Protein AF-A0A2E7LSW4-F1 (afdb_monomer_lite)

Foldseek 3Di:
DADPPQKDFPDWDWDADPVRDIDQDTWTWIDGPNDIDIWHAQWEAAPLDTPHHHDTPFPKYKYAAWEDDPPDIDRRHDIDIGGPVRCPDPCCQCFVNVHDDPQKDWPDWDPADQHHYPNDTDHIDTDIHGRDDDPVVVVVCVVPVVNVCVVCVPPPDDDD

Structure (mmCIF, N/CA/C/O backbone):
data_AF-A0A2E7LSW4-F1
#
_entry.id   AF-A0A2E7LSW4-F1
#
loop_
_atom_site.group_PDB
_atom_site.id
_atom_site.type_symbol
_atom_site.label_atom_id
_atom_site.label_alt_id
_atom_site.label_comp_id
_atom_site.label_asym_id
_atom_site.label_entity_id
_atom_site.label_seq_id
_atom_site.pdbx_PDB_ins_code
_atom_site.Cartn_x
_atom_site.Cartn_y
_atom_site.Cartn_z
_atom_site.occupancy
_atom_site.B_iso_or_equiv
_atom_site.auth_seq_id
_atom_site.auth_comp_id
_atom_site.auth_asym_id
_atom_site.auth_atom_id
_atom_site.pdbx_PDB_model_num
ATOM 1 N N . LEU A 1 1 ? -25.879 5.291 10.684 1.00 51.91 1 LEU A N 1
ATOM 2 C CA . LEU A 1 1 ? -25.070 5.552 9.472 1.00 51.91 1 LEU A CA 1
ATOM 3 C C . LEU A 1 1 ? -24.066 6.635 9.818 1.00 51.91 1 LEU A C 1
ATOM 5 O O . LEU A 1 1 ? -24.469 7.640 10.389 1.00 51.91 1 LEU A O 1
ATOM 9 N N . ILE A 1 2 ? -22.780 6.400 9.566 1.00 58.59 2 ILE A N 1
ATOM 10 C CA . ILE A 1 2 ? -21.747 7.416 9.778 1.00 58.59 2 ILE A CA 1
ATOM 11 C C . ILE A 1 2 ? -21.835 8.398 8.605 1.00 58.59 2 ILE A C 1
ATOM 13 O O . ILE A 1 2 ? -21.686 7.989 7.456 1.00 58.59 2 ILE A O 1
ATOM 17 N N . ASN A 1 3 ? -22.121 9.671 8.882 1.00 57.00 3 ASN A N 1
ATOM 18 C CA . ASN A 1 3 ? -22.211 10.693 7.839 1.00 57.00 3 ASN A CA 1
ATOM 19 C C . ASN A 1 3 ? -20.820 10.990 7.264 1.00 57.00 3 ASN A C 1
ATOM 21 O O . ASN A 1 3 ? -19.851 11.168 8.008 1.00 57.00 3 ASN A O 1
ATOM 25 N N . SER A 1 4 ? -20.732 11.075 5.936 1.00 63.09 4 SER A N 1
ATOM 26 C CA . SER A 1 4 ? -19.509 11.455 5.228 1.00 63.09 4 SER A CA 1
ATOM 27 C C . SER A 1 4 ? -18.968 12.789 5.752 1.00 63.09 4 SER A C 1
ATOM 29 O O . SER A 1 4 ? -19.721 13.754 5.856 1.00 63.09 4 SER A O 1
ATOM 31 N N . GLY A 1 5 ? -17.670 12.843 6.059 1.00 66.25 5 GLY A N 1
ATOM 32 C CA . GLY A 1 5 ? -16.976 14.060 6.505 1.00 66.25 5 GLY A CA 1
ATOM 33 C C . GLY A 1 5 ? -16.849 14.236 8.023 1.00 66.25 5 GLY A C 1
ATOM 34 O O . GLY A 1 5 ? -16.003 15.010 8.451 1.00 66.25 5 GLY A O 1
ATOM 35 N N . ASN A 1 6 ? -17.600 13.481 8.834 1.00 75.94 6 ASN A N 1
ATOM 36 C CA . ASN A 1 6 ? -17.575 13.595 10.304 1.00 75.94 6 ASN A CA 1
ATOM 37 C C . ASN A 1 6 ? -16.978 12.365 11.004 1.00 75.94 6 ASN A C 1
ATOM 39 O O . ASN A 1 6 ? -17.155 12.183 12.211 1.00 75.94 6 ASN A O 1
ATOM 43 N N . ALA A 1 7 ? -16.341 11.482 10.240 1.00 79.62 7 ALA A N 1
ATOM 44 C CA . ALA A 1 7 ? -15.762 10.242 10.727 1.00 79.62 7 ALA A CA 1
ATOM 45 C C . ALA A 1 7 ? -14.244 10.355 10.770 1.00 79.62 7 ALA A C 1
ATOM 47 O O . ALA A 1 7 ? -13.633 10.772 9.786 1.00 79.62 7 ALA A O 1
ATOM 48 N N . ILE A 1 8 ? -13.648 9.923 11.875 1.00 85.69 8 ILE A N 1
ATOM 49 C CA . ILE A 1 8 ? -12.204 9.731 11.976 1.00 85.69 8 ILE A CA 1
ATOM 50 C C . ILE A 1 8 ? -11.891 8.245 12.080 1.00 85.69 8 ILE A C 1
ATOM 52 O O . ILE A 1 8 ? -12.656 7.468 12.656 1.00 85.69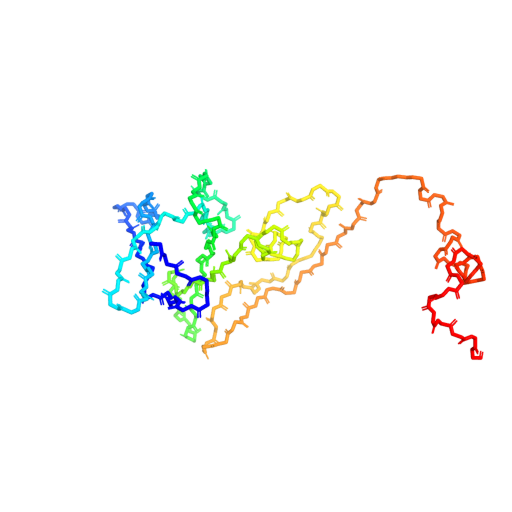 8 ILE A O 1
ATOM 56 N N . ILE A 1 9 ? -10.747 7.859 11.530 1.00 87.31 9 ILE A N 1
ATOM 57 C CA . ILE A 1 9 ? -10.174 6.539 11.768 1.00 87.31 9 ILE A CA 1
ATOM 58 C C . ILE A 1 9 ? -9.523 6.596 13.142 1.00 87.31 9 ILE A C 1
ATOM 60 O O . ILE A 1 9 ? -8.571 7.347 13.339 1.00 87.31 9 ILE A O 1
ATOM 64 N N . ASN A 1 10 ? -10.074 5.846 14.092 1.00 88.06 10 ASN A N 1
ATOM 65 C CA . ASN A 1 10 ? -9.577 5.820 15.462 1.00 88.06 10 ASN A CA 1
ATOM 66 C C . ASN A 1 10 ? -8.424 4.825 15.612 1.00 88.06 10 ASN A C 1
ATOM 68 O O . ASN A 1 10 ? -7.394 5.142 16.194 1.00 88.06 10 ASN A O 1
ATOM 72 N N . GLU A 1 11 ? -8.602 3.617 15.078 1.00 89.25 11 GLU A N 1
ATOM 73 C CA . GLU A 1 11 ? -7.611 2.545 15.159 1.00 89.25 11 GLU A CA 1
ATOM 74 C C . GLU A 1 11 ? -7.750 1.585 13.972 1.00 89.25 11 GLU A C 1
ATOM 76 O O . GLU A 1 11 ? -8.843 1.394 13.426 1.00 89.25 11 GLU A O 1
ATOM 81 N N . ILE A 1 12 ? -6.626 0.979 13.589 1.00 89.12 12 ILE A N 1
ATOM 82 C CA . ILE A 1 12 ? -6.568 -0.186 12.706 1.00 89.12 12 ILE A CA 1
ATOM 83 C C . ILE A 1 12 ? -5.914 -1.303 13.511 1.00 89.12 12 ILE A C 1
ATOM 85 O O . ILE A 1 12 ? -4.789 -1.146 13.985 1.00 89.12 12 ILE A O 1
ATOM 89 N N . THR A 1 13 ? -6.621 -2.414 13.667 1.00 88.50 13 THR A N 1
ATOM 90 C CA . THR A 1 13 ? -6.168 -3.568 14.444 1.00 88.50 13 THR A CA 1
ATOM 91 C C . THR A 1 13 ? -5.789 -4.689 13.491 1.00 88.50 13 THR A C 1
ATOM 93 O O . THR A 1 13 ? -6.541 -4.995 12.565 1.00 88.50 13 THR A O 1
ATOM 96 N N . LEU A 1 14 ? -4.620 -5.291 13.712 1.00 86.69 14 LEU A N 1
ATOM 97 C CA . LEU A 1 14 ? -4.144 -6.459 12.975 1.00 86.69 14 LEU A CA 1
ATOM 98 C C . LEU A 1 14 ? -3.674 -7.510 13.974 1.00 86.69 14 LEU A C 1
ATOM 100 O O . LEU A 1 14 ? -3.052 -7.170 14.982 1.00 86.69 14 LEU A O 1
ATOM 104 N N . THR A 1 15 ? -3.931 -8.772 13.660 1.00 83.00 15 THR A N 1
ATOM 105 C CA . THR A 1 15 ? -3.458 -9.912 14.449 1.00 83.00 15 THR A CA 1
ATOM 106 C C . THR A 1 15 ? -2.271 -10.549 13.744 1.00 83.00 15 THR A C 1
ATOM 108 O O . THR A 1 15 ? -2.273 -10.661 12.520 1.00 83.00 15 THR A O 1
ATOM 111 N N . LEU A 1 16 ? -1.265 -10.977 14.504 1.00 81.44 16 LEU A N 1
ATOM 112 C CA . LEU A 1 16 ? -0.186 -11.820 13.996 1.00 81.44 16 LEU A CA 1
ATOM 113 C C . LEU A 1 16 ? -0.459 -13.266 14.389 1.00 81.44 16 LEU A C 1
ATOM 115 O O . LEU A 1 16 ? -0.838 -13.541 15.525 1.00 81.44 16 LEU A O 1
ATOM 119 N N . LEU A 1 17 ? -0.290 -14.167 13.433 1.00 81.06 17 LEU A N 1
ATOM 120 C CA . LEU A 1 17 ? -0.347 -15.604 13.644 1.00 81.06 17 LEU A CA 1
ATOM 121 C C . LEU A 1 17 ? 0.964 -16.088 14.281 1.00 81.06 17 LEU A C 1
ATOM 123 O O . LEU A 1 17 ? 1.991 -15.412 14.207 1.00 81.06 17 LEU A O 1
ATOM 127 N N . ASP A 1 18 ? 0.951 -17.290 14.859 1.00 80.81 18 ASP A N 1
ATOM 128 C CA . ASP A 1 18 ? 2.111 -17.870 15.558 1.00 80.81 18 ASP A CA 1
ATOM 129 C C . ASP A 1 18 ? 3.353 -18.033 14.661 1.00 80.81 18 ASP A C 1
ATOM 131 O O . ASP A 1 18 ? 4.483 -18.072 15.145 1.00 80.81 18 ASP A O 1
ATOM 135 N N . ASN A 1 19 ? 3.157 -18.106 13.343 1.00 77.94 19 ASN A N 1
ATOM 136 C CA . ASN A 1 19 ? 4.226 -18.175 12.345 1.00 77.94 19 ASN A CA 1
ATOM 137 C C . ASN A 1 19 ? 4.775 -16.793 11.925 1.00 77.94 19 ASN A C 1
ATOM 139 O O . ASN A 1 19 ? 5.659 -16.727 11.074 1.00 77.94 19 ASN A O 1
ATOM 143 N N . GLY A 1 20 ? 4.260 -15.703 12.503 1.00 72.56 20 GLY A N 1
ATOM 144 C CA . GLY A 1 20 ? 4.628 -14.325 12.175 1.00 72.56 20 GLY A CA 1
ATOM 145 C C . GLY A 1 20 ? 3.879 -13.723 10.982 1.00 72.56 20 GLY A C 1
ATOM 146 O O . GLY A 1 20 ? 4.124 -12.562 10.649 1.00 72.56 20 GLY A O 1
ATOM 147 N N . ASP A 1 21 ? 2.965 -14.467 10.352 1.00 78.19 21 ASP A N 1
ATOM 148 C CA . ASP A 1 21 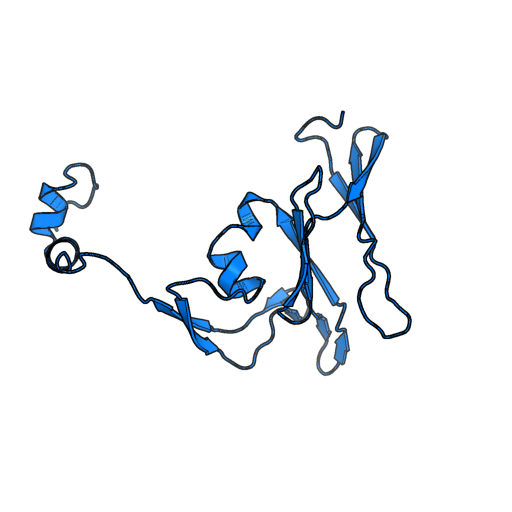? 2.127 -13.944 9.273 1.00 78.19 21 ASP A CA 1
ATOM 149 C C . ASP A 1 21 ? 0.998 -13.064 9.814 1.00 78.19 21 ASP A C 1
ATOM 151 O O . ASP A 1 21 ? 0.569 -13.166 10.963 1.00 78.19 21 ASP A O 1
ATOM 155 N N . ILE A 1 22 ? 0.475 -12.196 8.954 1.00 80.75 22 ILE A N 1
ATOM 156 C CA . ILE A 1 22 ? -0.676 -11.358 9.285 1.00 80.75 22 ILE A CA 1
ATOM 157 C C . ILE A 1 22 ? -1.946 -12.203 9.190 1.00 80.75 22 ILE A C 1
ATOM 159 O O . ILE A 1 22 ? -2.242 -12.796 8.152 1.00 80.75 22 ILE A O 1
ATOM 163 N N . GLY A 1 23 ? -2.698 -12.237 10.285 1.00 77.38 23 GLY A N 1
ATOM 164 C CA . GLY A 1 23 ? -3.976 -12.919 10.385 1.00 77.38 23 GLY A CA 1
ATOM 165 C C . GLY A 1 23 ? -5.065 -12.266 9.524 1.00 77.38 23 GLY A C 1
ATOM 166 O O . GLY A 1 23 ? -4.951 -11.104 9.126 1.00 77.38 23 GLY A O 1
ATOM 167 N N . PRO A 1 24 ? -6.156 -12.996 9.245 1.00 71.00 24 PRO A N 1
ATOM 168 C CA . PRO A 1 24 ? -7.223 -12.526 8.365 1.00 71.00 24 PRO A CA 1
ATOM 169 C C . PRO A 1 24 ? -8.059 -11.392 8.976 1.00 71.00 24 PRO A C 1
ATOM 171 O O . PRO A 1 24 ? -8.726 -10.678 8.237 1.00 71.00 24 PRO A O 1
ATOM 174 N N . ASP A 1 25 ? -8.019 -11.181 10.291 1.00 78.12 25 ASP A N 1
ATOM 175 C CA . ASP A 1 25 ? -8.925 -10.270 11.001 1.00 78.12 25 ASP A CA 1
ATOM 176 C C . ASP A 1 25 ? -8.365 -8.850 11.126 1.00 78.12 25 ASP A C 1
ATOM 178 O O . ASP A 1 25 ? -8.172 -8.322 12.220 1.00 78.12 25 ASP A O 1
ATOM 182 N N . VAL A 1 26 ? -8.090 -8.211 9.988 1.00 86.12 26 VAL A N 1
ATOM 183 C CA . VAL A 1 26 ? -7.727 -6.790 9.979 1.00 86.12 26 VAL A CA 1
ATOM 184 C C . VAL A 1 26 ? -8.978 -5.923 9.983 1.00 86.12 26 VAL A C 1
ATOM 186 O O . VAL A 1 26 ? -9.775 -5.959 9.039 1.00 86.12 26 VAL A O 1
ATOM 189 N N . LYS A 1 27 ? -9.112 -5.115 11.037 1.00 88.88 27 LYS A N 1
ATOM 190 C CA . LYS A 1 27 ? -10.290 -4.291 11.317 1.00 88.88 27 LYS A CA 1
ATOM 191 C C . LYS A 1 27 ? -9.934 -2.813 11.377 1.00 88.88 27 LY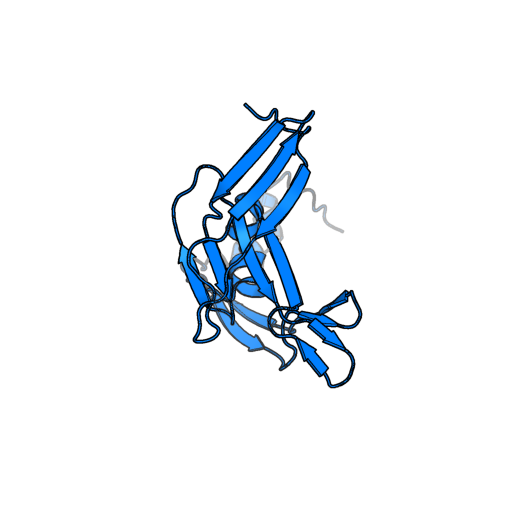S A C 1
ATOM 193 O O . LYS A 1 27 ? -8.903 -2.430 11.924 1.00 88.88 27 LYS A O 1
ATOM 198 N N . MET A 1 28 ? -10.816 -1.976 10.845 1.00 89.81 28 MET A N 1
ATOM 199 C CA . MET A 1 28 ? -10.750 -0.523 10.939 1.00 89.81 28 MET A CA 1
ATOM 200 C C . MET A 1 28 ? -11.913 -0.014 11.784 1.00 89.81 28 MET A C 1
ATOM 202 O O . MET A 1 28 ? -13.078 -0.266 11.484 1.00 89.81 28 MET A O 1
ATOM 206 N N . ASN A 1 29 ? -11.597 0.755 12.817 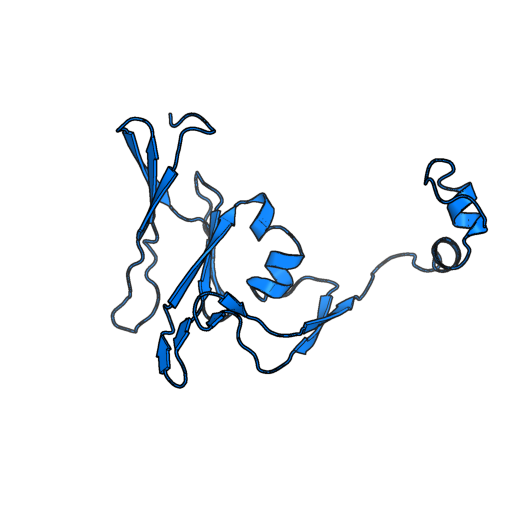1.00 90.38 29 ASN A N 1
ATOM 207 C CA . ASN A 1 29 ? -12.583 1.336 13.713 1.00 90.38 29 ASN A CA 1
ATOM 208 C C . ASN A 1 29 ? -12.777 2.816 13.397 1.00 90.38 29 ASN A C 1
ATOM 210 O O . ASN A 1 29 ? -11.852 3.625 13.523 1.00 90.38 29 ASN A O 1
ATOM 214 N N . LEU A 1 30 ? -14.001 3.169 13.011 1.00 88.75 30 LEU A N 1
ATOM 215 C CA . LEU A 1 30 ? -14.403 4.547 12.758 1.00 88.75 30 LEU A CA 1
ATOM 216 C C . LEU A 1 30 ? -15.145 5.117 13.964 1.00 88.75 30 LEU A C 1
ATOM 218 O O . LEU A 1 30 ? -16.015 4.453 14.534 1.00 88.75 30 LEU A O 1
ATOM 222 N N . LEU A 1 31 ? -14.825 6.364 14.309 1.00 87.62 31 LEU A N 1
ATOM 223 C CA . LEU A 1 31 ? -15.496 7.136 15.351 1.00 87.62 31 LEU A CA 1
ATOM 224 C C . LEU A 1 31 ? -16.173 8.368 14.739 1.00 87.62 31 LEU A C 1
ATOM 226 O O . LEU A 1 31 ? -15.552 9.117 13.984 1.00 87.62 31 LEU A O 1
ATOM 230 N N . SER A 1 32 ? -17.440 8.599 15.081 1.00 86.19 32 SER A N 1
ATOM 231 C CA . SER A 1 32 ? -18.175 9.818 14.726 1.00 86.19 32 SER A CA 1
ATOM 232 C C . SER A 1 32 ? -19.205 10.144 15.804 1.00 86.19 32 SER A C 1
ATOM 234 O O . SER A 1 32 ? -20.081 9.329 16.061 1.00 86.19 32 SER A O 1
ATOM 236 N N . ASN A 1 33 ? -19.117 11.312 16.449 1.00 82.50 33 ASN A N 1
ATOM 237 C CA . ASN A 1 33 ? -20.076 11.765 17.473 1.00 82.50 33 ASN A CA 1
ATOM 238 C C . ASN A 1 33 ? -20.418 10.688 18.531 1.00 82.50 33 ASN A C 1
ATOM 240 O O . ASN A 1 33 ? -21.588 10.405 18.779 1.00 82.50 33 ASN A O 1
ATOM 244 N N . ASN A 1 34 ? -19.395 10.057 19.122 1.00 79.62 34 ASN A N 1
ATOM 245 C CA . ASN A 1 34 ? -19.491 8.931 20.073 1.00 79.62 34 ASN A CA 1
ATOM 246 C C . ASN A 1 34 ? -20.088 7.621 19.521 1.00 79.62 34 ASN A C 1
ATOM 248 O O . ASN A 1 34 ? -20.241 6.657 20.268 1.00 79.62 34 ASN A O 1
ATOM 252 N N . PHE A 1 35 ? -20.375 7.539 18.223 1.00 82.50 35 PHE A N 1
ATOM 253 C CA . PHE A 1 35 ? -20.690 6.286 17.547 1.00 82.50 35 PHE A CA 1
ATOM 254 C C . PHE A 1 35 ? -19.402 5.614 17.064 1.00 82.50 35 PHE A C 1
ATOM 256 O O . PHE A 1 35 ? -18.628 6.219 16.318 1.00 82.50 35 PHE A O 1
ATOM 263 N N . LYS A 1 36 ? -19.192 4.358 17.475 1.00 86.75 36 LYS A N 1
ATOM 264 C CA . LYS A 1 36 ? -18.102 3.493 17.007 1.00 86.75 36 LYS A CA 1
ATOM 265 C C . LYS A 1 36 ? -18.682 2.412 16.099 1.00 86.75 36 LYS A C 1
ATOM 267 O O . LYS A 1 36 ? -19.637 1.739 16.483 1.00 86.75 36 LYS A O 1
ATOM 272 N N . LYS A 1 37 ? -18.101 2.232 14.913 1.00 88.38 37 LYS A N 1
ATOM 273 C CA . LYS A 1 37 ? -18.383 1.077 14.050 1.00 88.38 37 LYS A CA 1
ATOM 274 C C . LYS A 1 37 ? -17.081 0.493 13.525 1.00 88.38 37 LYS A C 1
ATOM 276 O O . LYS A 1 37 ? -16.179 1.229 13.123 1.00 88.38 37 LYS A O 1
ATOM 281 N N . GLU A 1 38 ? -17.027 -0.828 13.541 1.00 89.19 38 GLU A N 1
ATOM 282 C CA . GLU A 1 38 ? -15.927 -1.613 13.006 1.00 89.19 38 GLU A CA 1
ATOM 283 C C . GLU A 1 38 ? -16.225 -2.019 11.561 1.00 89.19 38 GLU A C 1
ATOM 285 O O . GLU A 1 38 ? -17.368 -2.325 11.209 1.00 89.19 38 GLU A O 1
ATOM 290 N N . TYR A 1 39 ? -15.188 -2.003 10.732 1.00 88.75 39 TYR A N 1
ATOM 291 C CA . TYR A 1 39 ? -15.236 -2.362 9.326 1.00 88.75 39 TYR A CA 1
ATOM 292 C C . TYR A 1 39 ? -14.084 -3.294 8.971 1.00 88.75 39 TYR A C 1
ATOM 294 O O . TYR A 1 39 ? -12.962 -3.122 9.446 1.00 88.75 39 TYR A O 1
ATOM 302 N N . ASP A 1 40 ? -14.353 -4.245 8.085 1.00 89.06 40 ASP A N 1
ATOM 303 C CA . ASP A 1 40 ? -13.317 -5.063 7.465 1.00 89.06 40 ASP A CA 1
ATOM 304 C C . ASP A 1 40 ? -12.524 -4.266 6.427 1.00 89.06 40 ASP A C 1
ATOM 306 O O . ASP A 1 40 ? -13.094 -3.520 5.625 1.00 89.06 40 ASP A O 1
ATOM 310 N N . ILE A 1 41 ? -11.202 -4.458 6.421 1.00 89.19 41 ILE A N 1
ATOM 311 C CA . ILE A 1 41 ? -10.332 -3.936 5.364 1.00 89.19 41 ILE A CA 1
ATOM 312 C C . ILE A 1 41 ? -10.340 -4.910 4.186 1.00 89.19 41 ILE A C 1
ATOM 314 O O . ILE A 1 41 ? -10.071 -6.101 4.362 1.00 89.19 41 ILE A O 1
ATOM 318 N N . GLY A 1 42 ? -10.626 -4.380 2.994 1.00 86.12 42 GLY A N 1
ATOM 319 C CA . GLY A 1 42 ? -10.802 -5.163 1.774 1.00 86.12 42 GLY A CA 1
ATOM 320 C C . GLY A 1 42 ? -9.528 -5.868 1.334 1.00 86.12 42 GLY A C 1
ATOM 321 O O . GLY A 1 42 ? -9.541 -7.066 1.058 1.00 86.12 42 GLY A O 1
ATOM 322 N N . CYS A 1 43 ? -8.391 -5.167 1.334 1.00 90.81 43 CYS A N 1
ATOM 323 C CA . CYS A 1 43 ? -7.144 -5.781 0.895 1.00 90.81 43 CYS A CA 1
ATOM 324 C C . CYS A 1 43 ? -5.916 -5.417 1.736 1.00 90.81 43 CYS A C 1
ATOM 326 O O . CYS A 1 43 ? -5.825 -4.347 2.342 1.00 90.81 43 CYS A O 1
ATOM 328 N N . ILE A 1 44 ? -4.962 -6.348 1.801 1.00 92.06 44 ILE A N 1
ATOM 329 C CA . ILE A 1 44 ? -3.742 -6.210 2.604 1.00 92.06 44 ILE A CA 1
ATOM 330 C C . ILE A 1 44 ? -2.540 -6.551 1.735 1.00 92.06 44 ILE A C 1
ATOM 332 O O . ILE A 1 44 ? -2.465 -7.635 1.150 1.00 92.06 44 ILE A O 1
ATOM 336 N N . TYR A 1 45 ? -1.574 -5.640 1.709 1.00 92.25 45 TYR A N 1
ATOM 337 C CA . TYR A 1 45 ? -0.275 -5.833 1.088 1.00 92.25 45 TYR A CA 1
ATOM 338 C C . TYR A 1 45 ? 0.823 -5.919 2.145 1.00 92.25 45 TYR A C 1
ATOM 340 O O . TYR A 1 45 ? 0.973 -5.025 2.981 1.00 92.25 45 TYR A O 1
ATOM 348 N N . TYR A 1 46 ? 1.645 -6.959 2.045 1.00 89.81 46 TYR A N 1
ATOM 349 C CA . TYR A 1 46 ? 2.819 -7.175 2.885 1.00 89.81 46 TYR A CA 1
ATOM 350 C C . TYR A 1 46 ? 3.930 -7.825 2.055 1.00 89.81 46 TYR A C 1
ATOM 352 O O . TYR A 1 46 ? 3.650 -8.671 1.207 1.00 89.81 46 TYR A O 1
ATOM 360 N N . ASN A 1 47 ? 5.182 -7.387 2.230 1.00 84.31 47 ASN A N 1
ATOM 361 C CA . ASN A 1 47 ? 6.337 -7.877 1.460 1.00 84.31 47 ASN A CA 1
ATOM 362 C C . ASN A 1 47 ? 6.103 -7.930 -0.064 1.00 84.31 47 ASN A C 1
ATOM 364 O O . ASN A 1 47 ? 6.440 -8.905 -0.733 1.00 84.31 47 ASN A O 1
ATOM 368 N N . ASN A 1 48 ? 5.502 -6.867 -0.614 1.00 80.94 48 ASN A N 1
ATOM 369 C CA . ASN A 1 48 ? 5.174 -6.730 -2.045 1.00 80.94 48 ASN A CA 1
ATOM 370 C C . ASN A 1 48 ? 4.259 -7.830 -2.604 1.00 80.94 48 ASN A C 1
ATOM 372 O O . ASN A 1 48 ? 4.237 -8.074 -3.806 1.00 80.94 48 ASN A O 1
ATOM 376 N N . LYS A 1 49 ? 3.481 -8.477 -1.737 1.00 86.94 49 LYS A N 1
ATOM 377 C CA . LYS A 1 49 ? 2.439 -9.423 -2.120 1.00 86.94 49 LYS A CA 1
ATOM 378 C C . LYS A 1 49 ? 1.107 -8.958 -1.564 1.00 86.94 49 LYS A C 1
ATOM 380 O O . LYS A 1 49 ? 1.040 -8.452 -0.442 1.00 86.94 49 LYS A O 1
ATOM 385 N N . LYS A 1 50 ? 0.046 -9.151 -2.345 1.00 90.75 50 LYS A N 1
ATOM 386 C CA . LYS A 1 50 ? -1.315 -9.079 -1.822 1.00 90.75 50 LYS A CA 1
ATOM 387 C C . LYS A 1 50 ? -1.578 -10.378 -1.063 1.00 90.75 50 LYS A C 1
ATOM 389 O O . LYS A 1 50 ? -1.554 -11.446 -1.665 1.00 90.75 50 LYS A O 1
ATOM 394 N N . ILE A 1 51 ? -1.769 -10.283 0.248 1.00 88.94 51 ILE A N 1
ATOM 395 C CA . ILE A 1 51 ? -2.019 -11.444 1.118 1.00 88.94 51 ILE A CA 1
ATOM 396 C C . ILE A 1 51 ? -3.509 -11.628 1.428 1.00 88.94 51 ILE A C 1
ATOM 398 O O . ILE A 1 51 ? -3.918 -12.698 1.865 1.00 88.94 51 ILE A O 1
ATOM 402 N N . ARG A 1 52 ? -4.326 -10.598 1.173 1.00 87.75 52 ARG A N 1
ATOM 403 C CA . ARG A 1 52 ? -5.787 -10.635 1.299 1.00 87.75 52 ARG A CA 1
ATOM 404 C C . ARG A 1 52 ? -6.430 -9.746 0.245 1.00 87.75 52 ARG A C 1
ATOM 406 O O . ARG A 1 52 ? -5.937 -8.643 0.013 1.00 87.75 52 ARG A O 1
ATOM 413 N N . ASP A 1 53 ? -7.528 -10.228 -0.328 1.00 90.12 53 ASP A N 1
ATOM 414 C CA . ASP A 1 53 ? -8.409 -9.500 -1.243 1.00 90.12 53 ASP A CA 1
ATOM 415 C C . ASP A 1 53 ? -9.844 -9.988 -1.019 1.00 90.12 53 ASP A C 1
ATOM 417 O O . ASP A 1 53 ? -10.175 -11.118 -1.375 1.00 90.12 53 ASP A O 1
ATOM 421 N N . ILE A 1 54 ? -10.668 -9.190 -0.351 1.00 87.56 54 ILE A N 1
ATOM 422 C CA . ILE A 1 54 ? -12.075 -9.487 -0.101 1.00 87.56 54 ILE A CA 1
ATOM 423 C C . ILE A 1 54 ? -12.925 -8.250 -0.378 1.00 87.56 54 ILE A C 1
ATOM 425 O O . ILE A 1 54 ? -12.510 -7.122 -0.114 1.00 87.56 54 ILE A O 1
ATOM 429 N N . ASP A 1 55 ? -14.141 -8.470 -0.863 1.00 84.88 55 ASP A N 1
ATOM 430 C CA . ASP A 1 55 ? -15.11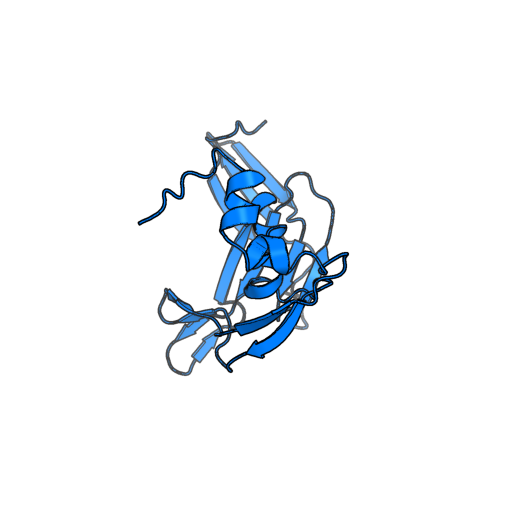5 -7.395 -1.002 1.00 84.88 55 ASP A CA 1
ATOM 431 C C . ASP A 1 55 ? -15.672 -7.019 0.375 1.00 84.88 55 ASP A C 1
ATOM 433 O O . ASP A 1 55 ? -16.154 -7.869 1.130 1.00 84.88 55 ASP A O 1
ATOM 437 N N . THR A 1 56 ? -15.613 -5.733 0.712 1.00 85.94 56 THR A N 1
ATOM 438 C CA . THR A 1 56 ? -16.096 -5.201 1.993 1.00 85.94 56 THR A CA 1
ATOM 439 C C . THR A 1 56 ? -16.960 -3.959 1.785 1.00 85.94 56 THR A C 1
ATOM 441 O O . THR A 1 56 ? -16.973 -3.349 0.717 1.00 85.94 56 THR A O 1
ATOM 444 N N . GLU A 1 57 ? -17.694 -3.555 2.830 1.00 84.25 57 GLU A N 1
ATOM 445 C CA . GLU A 1 57 ? -18.491 -2.314 2.820 1.00 84.25 57 GLU A CA 1
ATOM 446 C C . GLU A 1 57 ? -17.606 -1.074 2.584 1.00 84.25 57 GLU A C 1
ATOM 448 O O . GLU A 1 57 ? -18.024 -0.120 1.927 1.00 84.25 57 GLU A O 1
ATOM 453 N N . LEU A 1 58 ? -16.372 -1.095 3.104 1.00 79.81 58 LEU A N 1
ATOM 454 C CA . LEU A 1 58 ? -15.373 -0.047 2.922 1.00 79.81 58 LEU A CA 1
ATOM 455 C C . LEU A 1 58 ? -14.182 -0.590 2.134 1.00 79.81 58 LEU A C 1
ATOM 457 O O . LEU A 1 58 ? -13.272 -1.190 2.701 1.00 79.81 58 LEU A O 1
ATOM 461 N N . ASP A 1 59 ? -14.185 -0.296 0.836 1.00 87.19 59 ASP A N 1
ATOM 462 C CA . ASP A 1 59 ? -13.174 -0.694 -0.149 1.00 87.19 59 ASP A CA 1
ATOM 463 C C . ASP A 1 59 ? -11.838 0.058 0.043 1.00 87.19 59 ASP A C 1
ATOM 465 O O . ASP A 1 59 ? -11.434 0.940 -0.725 1.00 87.19 59 ASP A O 1
ATOM 469 N N . TYR A 1 60 ? -11.199 -0.229 1.173 1.00 91.44 60 TYR A N 1
ATOM 470 C CA . TYR A 1 60 ? -9.899 0.272 1.581 1.00 91.44 60 TYR A CA 1
ATOM 471 C C . TYR A 1 60 ? -8.880 -0.857 1.558 1.00 91.44 60 TYR A C 1
ATOM 473 O O . TYR A 1 60 ? -9.175 -2.007 1.885 1.00 91.44 60 TYR A O 1
ATOM 481 N N . CYS A 1 61 ? -7.650 -0.479 1.245 1.00 92.75 61 CYS A N 1
ATOM 482 C CA . CYS A 1 61 ? -6.500 -1.355 1.287 1.00 92.75 61 CYS A CA 1
ATOM 483 C C . CYS A 1 61 ? -5.444 -0.796 2.227 1.00 92.75 61 CYS A C 1
ATOM 485 O O . CYS A 1 61 ? -5.296 0.420 2.362 1.00 92.75 61 CYS A O 1
ATOM 487 N N . ILE A 1 62 ? -4.675 -1.682 2.845 1.00 94.00 62 ILE A N 1
ATOM 488 C CA . ILE A 1 62 ? -3.493 -1.297 3.610 1.00 94.00 62 ILE A CA 1
ATOM 489 C C . ILE A 1 62 ? -2.233 -1.890 2.997 1.00 94.00 62 ILE A C 1
ATOM 491 O O . ILE A 1 62 ? -2.220 -3.037 2.555 1.00 94.00 62 ILE A O 1
ATOM 495 N N . LYS A 1 63 ? -1.149 -1.117 3.016 1.00 93.81 63 LYS A N 1
ATOM 496 C CA . LYS A 1 63 ? 0.208 -1.610 2.785 1.00 93.81 63 LYS A CA 1
ATOM 497 C C . LYS A 1 63 ? 0.987 -1.479 4.082 1.00 93.81 63 LYS A C 1
ATOM 499 O O . LYS A 1 63 ? 1.144 -0.376 4.599 1.00 93.81 63 LYS A O 1
ATOM 504 N N . ILE A 1 64 ? 1.472 -2.602 4.589 1.00 93.06 64 ILE A N 1
ATOM 505 C CA . ILE A 1 64 ? 2.351 -2.627 5.755 1.00 93.06 64 ILE A CA 1
ATOM 506 C C . ILE A 1 64 ? 3.782 -2.449 5.261 1.00 93.06 64 ILE A C 1
ATOM 508 O O . ILE A 1 64 ? 4.215 -3.146 4.337 1.00 93.06 64 ILE A O 1
ATOM 512 N N . ILE A 1 65 ? 4.482 -1.484 5.851 1.00 94.38 65 ILE A N 1
ATOM 513 C CA . ILE A 1 65 ? 5.857 -1.136 5.499 1.00 94.38 65 ILE A CA 1
ATOM 514 C C . ILE A 1 65 ? 6.757 -1.128 6.740 1.00 94.38 65 ILE A C 1
ATOM 516 O O . ILE A 1 65 ? 6.288 -0.800 7.837 1.00 94.38 65 ILE A O 1
ATOM 520 N N . PRO A 1 66 ? 8.042 -1.482 6.587 1.00 93.62 66 PRO A N 1
ATOM 521 C CA . PRO A 1 66 ? 8.998 -1.445 7.680 1.00 93.62 66 PRO A CA 1
ATOM 522 C C . PRO A 1 66 ? 9.323 -0.013 8.109 1.00 93.62 66 PRO A C 1
ATOM 524 O O . PRO A 1 66 ? 9.202 0.943 7.335 1.00 93.62 66 PRO A O 1
ATOM 527 N N . THR A 1 67 ? 9.808 0.113 9.341 1.00 94.56 67 THR A N 1
ATOM 528 C CA . THR A 1 67 ? 10.429 1.333 9.858 1.00 94.56 67 THR A CA 1
ATOM 529 C C . THR A 1 67 ? 11.888 1.049 10.197 1.00 94.56 67 THR A C 1
ATOM 531 O O . THR A 1 67 ? 12.212 0.042 10.825 1.00 94.56 67 THR A O 1
ATOM 534 N N . PHE A 1 68 ? 12.769 1.959 9.797 1.00 91.50 68 PHE A N 1
ATOM 535 C CA . PHE A 1 68 ? 14.212 1.881 9.963 1.00 91.50 68 PHE A CA 1
ATOM 536 C C . PHE A 1 68 ? 14.697 2.972 10.922 1.00 91.50 68 PHE A C 1
ATOM 538 O O . PHE A 1 68 ? 14.427 4.163 10.726 1.00 91.50 68 PHE A O 1
ATOM 545 N N . TYR A 1 69 ? 15.464 2.557 11.931 1.00 87.25 69 TYR A N 1
ATOM 546 C CA . TYR A 1 69 ? 16.119 3.428 12.904 1.00 87.25 69 TYR A CA 1
ATOM 547 C C . TYR A 1 69 ? 17.616 3.109 12.945 1.00 87.25 69 TYR A C 1
ATOM 549 O O . TYR A 1 69 ? 18.075 2.216 13.663 1.00 87.25 69 TYR A O 1
ATOM 557 N N . GLY A 1 70 ? 18.399 3.828 12.139 1.00 82.44 70 GLY A N 1
ATOM 558 C CA . GLY A 1 70 ? 19.825 3.547 11.971 1.00 82.44 70 GLY A CA 1
ATOM 559 C C . GLY A 1 70 ? 20.048 2.166 11.350 1.00 82.44 70 GLY A C 1
ATOM 560 O O . GLY A 1 70 ? 19.737 1.965 10.182 1.00 82.44 70 GLY A O 1
ATOM 561 N N . LYS A 1 71 ? 20.596 1.221 12.127 1.00 82.00 71 LYS A N 1
ATOM 562 C CA . LYS A 1 71 ? 20.809 -0.176 11.699 1.00 82.00 71 LYS A CA 1
ATOM 563 C C . LYS A 1 71 ? 19.680 -1.129 12.107 1.00 82.00 71 LYS A C 1
ATOM 565 O O . LYS A 1 71 ? 19.716 -2.289 11.716 1.00 82.00 71 LYS A O 1
ATOM 570 N N . ASN A 1 72 ? 18.720 -0.663 12.905 1.00 85.56 72 ASN A N 1
ATOM 571 C CA . ASN A 1 72 ? 17.614 -1.488 13.372 1.00 85.56 72 ASN A CA 1
ATOM 572 C C . ASN A 1 72 ? 16.438 -1.390 12.399 1.00 85.56 72 ASN A C 1
ATOM 574 O O . ASN A 1 72 ? 16.081 -0.294 11.959 1.00 85.56 72 ASN A O 1
ATOM 578 N N . GLU A 1 73 ? 15.822 -2.532 12.115 1.00 88.38 73 GLU A N 1
ATOM 579 C CA . GLU A 1 73 ? 14.614 -2.648 11.305 1.00 88.38 73 GLU A CA 1
ATOM 580 C C . GLU A 1 73 ? 13.468 -3.185 12.164 1.00 88.38 73 GLU A C 1
ATOM 582 O O . GLU A 1 73 ? 13.627 -4.157 12.902 1.00 88.38 73 GLU A O 1
ATOM 587 N N . GLN A 1 74 ? 12.299 -2.564 12.031 1.00 89.62 74 GLN A N 1
ATOM 588 C CA . GLN A 1 74 ? 11.034 -3.103 12.501 1.00 89.62 74 GLN A CA 1
ATOM 589 C C . GLN A 1 74 ? 10.152 -3.393 11.287 1.00 89.62 74 GLN A C 1
ATOM 591 O O . GLN A 1 74 ? 9.629 -2.471 10.664 1.00 89.62 74 GLN A O 1
ATOM 596 N N . THR A 1 75 ? 9.979 -4.673 10.953 1.00 85.81 75 THR A N 1
ATOM 597 C CA . THR A 1 75 ? 9.287 -5.109 9.726 1.00 85.81 75 THR A CA 1
ATOM 598 C C . THR A 1 75 ? 7.807 -4.703 9.695 1.00 85.81 75 THR A C 1
ATOM 600 O O . THR A 1 75 ? 7.273 -4.349 8.646 1.00 85.81 75 THR A O 1
ATOM 603 N N . LEU A 1 76 ? 7.155 -4.667 10.861 1.00 86.62 76 LEU A N 1
ATOM 604 C CA . LEU A 1 76 ? 5.800 -4.138 11.054 1.00 86.62 76 LEU A CA 1
ATOM 605 C C . LEU A 1 76 ? 5.878 -2.716 11.615 1.00 86.62 76 LEU A C 1
ATOM 607 O O . LEU A 1 76 ? 5.539 -2.462 12.771 1.00 86.62 76 LEU A O 1
ATOM 611 N N . GLY A 1 77 ? 6.437 -1.814 10.815 1.00 85.31 77 GLY A N 1
ATOM 612 C CA . GLY A 1 77 ? 6.782 -0.467 11.254 1.00 85.31 77 GLY A CA 1
ATOM 613 C C . GLY A 1 77 ? 5.647 0.543 11.118 1.00 85.31 77 GLY A C 1
ATOM 614 O O . GLY A 1 77 ? 5.478 1.402 11.981 1.00 85.31 77 GLY A O 1
ATOM 615 N N . GLY A 1 78 ? 4.854 0.445 10.050 1.00 89.62 78 GLY A N 1
ATOM 616 C CA . GLY A 1 78 ? 3.732 1.344 9.823 1.00 89.62 78 GLY A CA 1
ATOM 617 C C . GLY A 1 78 ? 2.807 0.909 8.693 1.00 89.62 78 GLY A C 1
ATOM 618 O O . GLY A 1 78 ? 3.037 -0.086 8.005 1.00 89.62 78 GLY A O 1
ATOM 619 N N . ILE A 1 79 ? 1.728 1.675 8.526 1.00 91.94 79 ILE A N 1
ATOM 620 C CA . ILE A 1 79 ? 0.629 1.363 7.613 1.00 91.94 79 ILE A CA 1
ATOM 621 C C . ILE A 1 79 ? 0.414 2.539 6.666 1.00 91.94 79 ILE A C 1
ATOM 623 O O . ILE A 1 79 ? 0.187 3.667 7.102 1.00 91.94 79 ILE A O 1
ATOM 627 N N . LEU A 1 80 ? 0.427 2.261 5.365 1.00 94.06 80 LEU A N 1
ATOM 628 C CA . LEU A 1 80 ? -0.121 3.155 4.354 1.00 94.06 80 LEU A CA 1
ATOM 629 C C . LEU A 1 80 ? -1.563 2.737 4.084 1.00 94.06 80 LEU A C 1
ATOM 631 O O . LEU A 1 80 ? -1.812 1.671 3.519 1.00 94.06 80 LEU A O 1
ATOM 635 N N . LEU A 1 81 ? -2.508 3.577 4.493 1.00 93.31 81 LEU A N 1
ATOM 636 C CA . LEU A 1 81 ? -3.923 3.369 4.220 1.00 93.31 81 LEU A CA 1
ATOM 637 C C . LEU A 1 81 ? -4.297 3.976 2.867 1.00 93.31 81 LEU A C 1
ATOM 639 O O . LEU A 1 81 ? -4.028 5.145 2.595 1.00 93.31 81 LEU A O 1
ATOM 643 N N . GLN A 1 82 ? -4.962 3.185 2.035 1.00 94.44 82 GLN A N 1
ATOM 644 C CA . GLN A 1 82 ? -5.333 3.545 0.677 1.00 94.44 82 GLN A CA 1
ATOM 645 C C . GLN A 1 82 ? -6.848 3.420 0.522 1.00 94.44 82 GLN A C 1
ATOM 647 O O . GLN A 1 82 ? -7.416 2.340 0.671 1.00 94.44 82 GLN A O 1
ATOM 652 N N . SER A 1 83 ? -7.517 4.524 0.192 1.00 91.81 83 SER A N 1
ATOM 653 C CA . SER A 1 83 ? -8.920 4.471 -0.231 1.00 91.81 83 SER A CA 1
ATOM 654 C C . SER A 1 83 ? -9.046 3.811 -1.605 1.00 91.81 83 SER A C 1
ATOM 656 O O . SER A 1 83 ? -8.054 3.709 -2.333 1.00 91.81 83 SER A O 1
ATOM 658 N N . LYS A 1 84 ? -10.273 3.451 -2.003 1.00 91.06 84 LYS A N 1
ATOM 659 C CA . LYS A 1 84 ? -10.592 2.953 -3.351 1.00 91.06 84 LYS A CA 1
ATOM 660 C C . LYS A 1 84 ? -9.883 3.714 -4.468 1.00 91.06 84 LYS A C 1
ATOM 662 O O . LYS A 1 84 ? -9.174 3.129 -5.272 1.00 91.06 84 LYS A O 1
ATOM 667 N N . LYS A 1 85 ? -10.001 5.045 -4.466 1.00 91.31 85 LYS A N 1
ATOM 668 C CA . LYS A 1 85 ? -9.409 5.906 -5.503 1.00 91.31 85 LYS A CA 1
ATOM 669 C C . LYS A 1 85 ? -7.880 5.838 -5.547 1.00 91.31 85 LYS A C 1
ATOM 671 O O . LYS A 1 85 ? -7.301 6.029 -6.611 1.00 91.31 85 LYS A O 1
ATOM 676 N N . VAL A 1 86 ? -7.236 5.617 -4.400 1.00 93.94 86 VAL A N 1
ATOM 677 C CA . VAL A 1 86 ? -5.775 5.550 -4.303 1.00 93.94 86 VAL A CA 1
ATOM 678 C C . VAL A 1 86 ? -5.285 4.179 -4.745 1.00 93.94 86 VAL A C 1
ATOM 680 O O . VAL A 1 86 ? -4.443 4.113 -5.637 1.00 93.94 86 VAL A O 1
ATOM 683 N N . HIS A 1 87 ? -5.823 3.094 -4.179 1.00 93.94 87 HIS A N 1
ATOM 684 C CA . HIS A 1 87 ? -5.276 1.757 -4.423 1.00 93.94 87 HIS A CA 1
ATOM 685 C C . HIS A 1 87 ? -5.517 1.267 -5.856 1.00 93.94 87 HIS A C 1
ATOM 687 O O . HIS A 1 87 ? -4.714 0.496 -6.370 1.00 93.94 87 HIS A O 1
ATOM 693 N N . THR A 1 88 ? -6.571 1.737 -6.536 1.00 92.81 88 THR A N 1
ATOM 694 C CA . THR A 1 88 ? -6.794 1.433 -7.960 1.00 92.81 88 THR A CA 1
ATOM 695 C C . THR A 1 88 ? -5.919 2.272 -8.894 1.00 92.81 88 THR A C 1
ATOM 697 O O . THR A 1 88 ? -5.838 1.984 -10.089 1.00 92.81 88 THR A O 1
ATOM 700 N N . GLY A 1 89 ? -5.286 3.332 -8.383 1.00 95.69 89 GLY A N 1
ATOM 701 C CA . GLY A 1 89 ? -4.440 4.229 -9.160 1.00 95.69 89 GLY A CA 1
ATOM 702 C C . GLY A 1 89 ? -3.139 3.556 -9.592 1.00 95.69 89 GLY A C 1
ATOM 703 O O . GLY A 1 89 ? -2.512 2.835 -8.818 1.00 95.69 89 GLY A O 1
ATOM 704 N N . LEU A 1 90 ? -2.698 3.836 -10.820 1.00 94.12 90 LEU A N 1
ATOM 705 C CA . LEU A 1 90 ? -1.524 3.196 -11.420 1.00 94.12 90 LEU A CA 1
ATOM 706 C C . LEU A 1 90 ? -0.257 3.348 -10.562 1.00 94.12 90 LEU A C 1
ATOM 708 O O . LEU A 1 90 ? 0.470 2.376 -10.371 1.00 94.12 90 LEU A O 1
ATOM 712 N N . PHE A 1 91 ? -0.036 4.536 -9.988 1.00 94.81 91 PHE A N 1
ATOM 713 C CA . PHE A 1 91 ? 1.075 4.778 -9.065 1.00 94.81 91 PHE A CA 1
ATOM 714 C C . PHE A 1 91 ? 1.022 3.849 -7.848 1.00 94.81 91 PHE A C 1
ATOM 716 O O . PHE A 1 91 ? 2.017 3.213 -7.521 1.00 94.81 91 PHE A O 1
ATOM 723 N N . SER A 1 92 ? -0.135 3.721 -7.193 1.00 95.56 92 SER A N 1
ATOM 724 C CA . SER A 1 92 ? -0.258 2.851 -6.021 1.00 95.56 92 SER A CA 1
ATOM 725 C C . SER A 1 92 ? -0.029 1.393 -6.392 1.00 95.56 92 SER A C 1
ATOM 727 O O . SER A 1 92 ? 0.735 0.707 -5.720 1.00 95.56 92 SER A O 1
ATOM 729 N N . ARG A 1 93 ? -0.642 0.937 -7.486 1.00 94.88 93 ARG A N 1
ATOM 730 C CA . ARG A 1 93 ? -0.525 -0.443 -7.964 1.00 94.88 93 ARG A CA 1
ATOM 731 C C . ARG A 1 93 ? 0.927 -0.806 -8.266 1.00 94.88 93 ARG A C 1
ATOM 733 O O . ARG A 1 93 ? 1.446 -1.760 -7.697 1.00 94.88 93 ARG A O 1
ATOM 740 N N . LEU A 1 94 ? 1.607 -0.006 -9.086 1.00 94.56 94 LEU A N 1
ATOM 741 C CA . LEU A 1 94 ? 2.989 -0.265 -9.491 1.00 94.56 94 LEU A CA 1
ATOM 742 C C . LEU A 1 94 ? 4.002 0.023 -8.376 1.00 94.56 94 LEU A C 1
ATOM 744 O O . LEU A 1 94 ? 4.788 -0.852 -8.019 1.00 94.56 94 LEU A O 1
ATOM 748 N N . TYR A 1 95 ? 4.003 1.246 -7.837 1.00 95.38 95 TYR A N 1
ATOM 749 C CA . TYR A 1 95 ? 5.056 1.741 -6.945 1.00 95.38 95 TYR A CA 1
ATOM 750 C C . TYR A 1 95 ? 4.849 1.292 -5.494 1.00 95.38 95 TYR A C 1
ATOM 752 O O . TYR A 1 95 ? 5.774 0.790 -4.861 1.00 95.38 95 TYR A O 1
ATOM 760 N N . ILE A 1 96 ? 3.642 1.463 -4.943 1.00 95.38 96 ILE A N 1
ATOM 761 C CA . ILE A 1 96 ? 3.390 1.196 -3.514 1.00 95.38 96 ILE A CA 1
ATOM 762 C C . ILE A 1 96 ? 3.161 -0.300 -3.263 1.00 95.38 96 ILE A C 1
ATOM 764 O O . ILE A 1 96 ? 3.709 -0.897 -2.328 1.00 95.38 96 ILE A O 1
ATOM 768 N N . ASN A 1 97 ? 2.334 -0.921 -4.098 1.00 94.62 97 ASN A N 1
ATOM 769 C CA . ASN A 1 97 ? 1.841 -2.277 -3.889 1.00 94.62 97 ASN A CA 1
ATOM 770 C C . ASN A 1 97 ? 2.730 -3.322 -4.572 1.00 94.62 97 ASN A C 1
ATOM 772 O O . ASN A 1 97 ? 2.817 -4.444 -4.069 1.00 94.62 97 ASN A O 1
ATOM 776 N N . GLY A 1 98 ? 3.463 -2.934 -5.622 1.00 92.81 98 GLY A N 1
ATOM 777 C CA . GLY A 1 98 ? 4.348 -3.826 -6.372 1.00 92.81 98 GLY A CA 1
ATOM 778 C C . GLY A 1 98 ? 3.589 -4.796 -7.278 1.00 92.81 98 GLY A C 1
ATOM 779 O O . GLY A 1 98 ? 4.077 -5.891 -7.546 1.00 92.81 98 GLY A O 1
ATOM 780 N N . GLU A 1 99 ? 2.385 -4.425 -7.711 1.00 93.00 99 GLU A N 1
ATOM 781 C CA . GLU A 1 99 ? 1.558 -5.228 -8.605 1.00 93.00 99 GLU A CA 1
ATOM 782 C C . GLU A 1 99 ? 2.174 -5.316 -10.005 1.00 93.00 99 GLU A C 1
ATOM 784 O O . GLU A 1 99 ? 2.746 -4.355 -10.524 1.00 93.00 99 GLU A O 1
ATOM 789 N N . SER A 1 100 ? 1.981 -6.465 -10.652 1.00 91.56 100 SER A N 1
ATOM 790 C CA . SER A 1 100 ? 2.192 -6.585 -12.092 1.00 91.56 100 SER A CA 1
ATOM 791 C C . SER A 1 100 ? 0.968 -6.026 -12.814 1.00 91.56 100 SER A C 1
ATOM 793 O O . SER A 1 100 ? -0.156 -6.487 -12.605 1.00 91.56 100 SER A O 1
ATOM 795 N N . VAL A 1 101 ? 1.182 -5.009 -13.646 1.00 92.31 101 VAL A N 1
ATOM 796 C CA . VAL A 1 101 ? 0.137 -4.388 -14.464 1.00 92.31 101 VAL A CA 1
ATOM 797 C C . VAL A 1 101 ? 0.486 -4.626 -15.925 1.00 92.31 101 VAL A C 1
ATOM 799 O O . VAL A 1 101 ? 1.616 -4.382 -16.341 1.00 92.31 101 VAL A O 1
ATOM 802 N N . ASN A 1 102 ? -0.480 -5.109 -16.706 1.00 90.69 102 ASN A N 1
ATOM 803 C CA . ASN A 1 102 ? -0.268 -5.362 -18.127 1.00 90.69 102 ASN A CA 1
ATOM 804 C C . ASN A 1 102 ? 0.192 -4.081 -18.851 1.00 90.69 102 ASN A C 1
ATOM 806 O O . ASN A 1 102 ? -0.330 -3.000 -18.579 1.00 90.69 102 ASN A O 1
ATOM 810 N N . GLY A 1 103 ? 1.171 -4.212 -19.747 1.00 89.75 103 GLY A N 1
ATOM 811 C CA . GLY A 1 103 ? 1.812 -3.087 -20.433 1.00 89.75 103 GLY A CA 1
ATOM 812 C C . GLY A 1 103 ? 2.900 -2.372 -19.625 1.00 89.75 103 GLY A C 1
ATOM 813 O O . GLY A 1 103 ? 3.521 -1.462 -20.156 1.00 89.75 103 GLY A O 1
ATOM 814 N N . PHE A 1 104 ? 3.178 -2.772 -18.380 1.00 93.25 104 PHE A N 1
ATOM 815 C CA . PHE A 1 104 ? 4.246 -2.187 -17.566 1.00 93.25 104 PHE A CA 1
ATOM 816 C C . PHE A 1 104 ? 5.246 -3.253 -17.132 1.00 93.25 104 PHE A C 1
ATOM 818 O O . PHE A 1 104 ? 4.912 -4.192 -16.409 1.00 93.25 104 PHE A O 1
ATOM 825 N N . GLU A 1 105 ? 6.503 -3.067 -17.516 1.00 94.44 105 GLU A N 1
ATOM 826 C CA . GLU A 1 105 ? 7.612 -3.919 -17.106 1.00 94.44 105 GLU A CA 1
ATOM 827 C C . GLU A 1 105 ? 8.581 -3.110 -16.248 1.00 94.44 105 GLU A C 1
ATOM 829 O O . GLU A 1 105 ? 9.099 -2.081 -16.673 1.00 94.44 105 GLU A O 1
ATOM 834 N N . LYS A 1 106 ? 8.841 -3.559 -15.018 1.00 94.06 106 LYS A N 1
ATOM 835 C CA . LYS A 1 106 ? 9.828 -2.909 -14.152 1.00 94.06 106 LYS A CA 1
ATOM 836 C C . LYS A 1 106 ? 11.235 -3.245 -14.652 1.00 94.06 106 LYS A C 1
ATOM 838 O O . LYS A 1 106 ? 11.700 -4.360 -14.444 1.00 94.06 106 LYS A O 1
ATOM 843 N N . VAL A 1 107 ? 11.907 -2.275 -15.268 1.00 96.12 107 VAL A N 1
ATOM 844 C CA . VAL A 1 107 ? 13.246 -2.448 -15.865 1.00 96.12 107 VAL A CA 1
ATOM 845 C C . VAL A 1 107 ? 14.379 -2.014 -14.941 1.00 96.12 107 VAL A C 1
ATOM 847 O O . VAL A 1 107 ? 15.523 -2.415 -15.131 1.00 96.12 107 VAL A O 1
ATOM 850 N N . TYR A 1 108 ? 14.072 -1.214 -13.920 1.00 96.00 108 TYR A N 1
ATOM 851 C CA . TYR A 1 108 ? 15.041 -0.806 -12.910 1.00 96.00 108 TYR A CA 1
ATOM 852 C C . TYR A 1 108 ? 14.365 -0.588 -11.560 1.00 96.00 108 TYR A C 1
ATOM 854 O O . TYR A 1 108 ? 13.253 -0.070 -11.495 1.00 96.00 108 TYR A O 1
ATOM 862 N N . SER A 1 109 ? 15.064 -0.952 -10.490 1.00 95.88 109 SER A N 1
ATOM 863 C CA . SER A 1 109 ? 14.751 -0.598 -9.108 1.00 95.88 109 SER A CA 1
ATOM 864 C C . SER A 1 109 ? 16.061 -0.553 -8.341 1.00 95.88 109 SER A C 1
ATOM 866 O O . SER A 1 109 ? 16.852 -1.493 -8.445 1.00 95.88 109 SER A O 1
ATOM 868 N N . ASP A 1 110 ? 16.281 0.495 -7.556 1.00 95.31 110 ASP A N 1
ATOM 869 C CA . ASP A 1 110 ? 17.366 0.478 -6.579 1.00 95.31 110 ASP A CA 1
ATOM 870 C C . ASP A 1 110 ? 17.038 -0.453 -5.388 1.00 95.31 110 ASP A C 1
ATOM 872 O O . ASP A 1 110 ? 15.965 -1.066 -5.319 1.00 95.31 110 ASP A O 1
ATOM 876 N N . SER A 1 111 ? 17.997 -0.601 -4.468 1.00 91.62 111 SER A N 1
ATOM 877 C CA . SER A 1 111 ? 17.886 -1.468 -3.289 1.00 91.62 111 SER A CA 1
ATOM 878 C C . SER A 1 111 ? 17.159 -0.827 -2.101 1.00 91.62 111 SER A C 1
ATOM 880 O O . SER A 1 111 ? 17.093 -1.440 -1.037 1.00 91.62 111 SER A O 1
ATOM 882 N N . THR A 1 112 ? 16.666 0.405 -2.230 1.00 91.25 112 THR A N 1
ATOM 883 C CA . THR A 1 112 ? 16.003 1.131 -1.145 1.00 91.25 112 THR A CA 1
ATOM 884 C C . THR A 1 112 ? 14.596 0.571 -0.952 1.00 91.25 112 THR A C 1
ATOM 886 O O . THR A 1 112 ? 13.765 0.660 -1.854 1.00 91.25 112 THR A O 1
ATOM 889 N N . PRO A 1 113 ? 14.262 -0.001 0.212 1.00 90.19 113 PRO A N 1
ATOM 890 C CA . PRO A 1 113 ? 12.909 -0.479 0.456 1.00 90.19 113 PRO A CA 1
ATOM 891 C C . PRO A 1 113 ? 11.939 0.693 0.642 1.00 90.19 113 PRO A C 1
ATOM 893 O O . PRO A 1 113 ? 12.301 1.745 1.172 1.00 90.19 113 PRO A O 1
ATOM 896 N N . LEU A 1 114 ? 10.675 0.489 0.262 1.00 94.19 114 LEU A N 1
ATOM 897 C CA . LEU A 1 114 ? 9.596 1.379 0.684 1.00 94.19 114 LEU A CA 1
ATOM 898 C C . LEU A 1 114 ? 9.388 1.215 2.194 1.00 94.19 114 LEU A C 1
ATOM 900 O O . LEU A 1 114 ? 9.038 0.128 2.648 1.00 94.19 114 LEU A O 1
ATOM 904 N N . GLY A 1 115 ? 9.585 2.281 2.961 1.00 94.75 115 GLY A N 1
ATOM 905 C CA . GLY A 1 115 ? 9.509 2.238 4.418 1.00 94.75 115 GLY A CA 1
ATOM 906 C C . GLY A 1 115 ? 9.572 3.614 5.060 1.00 94.75 115 GLY A C 1
ATOM 907 O O . GLY A 1 115 ? 9.710 4.635 4.385 1.00 94.75 115 GLY A O 1
ATOM 908 N N . PHE A 1 116 ? 9.481 3.647 6.384 1.00 94.62 116 PHE A N 1
ATOM 909 C CA . PHE A 1 116 ? 9.752 4.853 7.154 1.00 94.62 116 PHE A CA 1
ATOM 910 C C . PHE A 1 116 ? 11.220 4.883 7.570 1.00 94.62 116 PHE A C 1
ATOM 912 O O . PHE A 1 116 ? 11.692 3.976 8.242 1.00 94.62 116 PHE A O 1
ATOM 919 N N . TYR A 1 117 ? 11.940 5.944 7.235 1.00 92.81 117 TYR A N 1
ATOM 920 C CA . TYR A 1 117 ? 13.286 6.203 7.732 1.00 92.81 117 TYR A CA 1
ATOM 921 C C . TYR A 1 117 ? 13.268 7.496 8.545 1.00 92.81 117 TYR A C 1
ATOM 923 O O . TYR A 1 117 ? 12.998 8.571 8.004 1.00 92.81 117 TYR A O 1
ATOM 931 N N . ASN A 1 118 ? 13.506 7.398 9.857 1.00 86.81 118 ASN A N 1
ATOM 932 C CA . ASN A 1 118 ? 13.454 8.535 10.790 1.00 86.81 118 ASN A CA 1
ATOM 933 C C . ASN A 1 118 ? 12.179 9.398 10.638 1.00 86.81 118 ASN A C 1
ATOM 935 O O . ASN A 1 118 ? 12.240 10.626 10.569 1.00 86.81 118 ASN A O 1
ATOM 939 N N . GLY A 1 119 ? 11.017 8.743 10.537 1.00 85.25 119 GLY A N 1
ATOM 940 C CA . GLY A 1 119 ? 9.710 9.402 10.422 1.00 85.25 119 GLY A CA 1
ATOM 941 C C . GLY A 1 119 ? 9.366 9.946 9.031 1.00 85.25 119 GLY A C 1
ATOM 942 O O . GLY A 1 119 ? 8.313 10.556 8.866 1.00 85.25 119 GLY A O 1
ATOM 943 N N . ARG A 1 120 ? 10.213 9.729 8.018 1.00 90.62 120 ARG A N 1
ATOM 944 C CA . ARG A 1 120 ? 9.934 10.098 6.622 1.00 90.62 120 ARG A CA 1
ATOM 945 C C . ARG A 1 120 ? 9.695 8.858 5.782 1.00 90.62 120 ARG A C 1
ATOM 947 O O . ARG A 1 120 ? 10.387 7.864 5.961 1.00 90.62 120 ARG A O 1
ATOM 954 N N . ILE A 1 121 ? 8.757 8.931 4.845 1.00 93.12 121 ILE A N 1
ATOM 955 C CA . ILE A 1 121 ? 8.583 7.868 3.853 1.00 93.12 121 ILE A CA 1
ATOM 956 C C . ILE A 1 121 ? 9.754 7.945 2.872 1.00 93.12 121 ILE A C 1
ATOM 958 O O . ILE A 1 121 ? 10.013 8.996 2.286 1.00 93.12 121 ILE A O 1
ATOM 962 N N . VAL A 1 122 ? 10.448 6.827 2.709 1.00 93.88 122 VAL A N 1
ATOM 963 C CA . VAL A 1 122 ? 11.481 6.602 1.697 1.00 93.88 122 VAL A CA 1
ATOM 964 C C . VAL A 1 122 ? 11.066 5.417 0.839 1.00 93.88 122 VAL A C 1
ATOM 966 O O . VAL A 1 122 ? 10.304 4.566 1.292 1.00 93.88 122 VAL A O 1
ATOM 969 N N . GLY A 1 123 ? 11.537 5.357 -0.400 1.00 94.06 123 GLY A N 1
ATOM 970 C CA . GLY A 1 123 ? 11.264 4.235 -1.288 1.00 94.06 123 GLY A CA 1
ATOM 971 C C . GLY A 1 123 ? 12.212 4.207 -2.480 1.00 94.06 123 GLY A C 1
ATOM 972 O O . GLY A 1 123 ? 13.009 5.135 -2.636 1.00 94.06 123 GLY A O 1
ATOM 973 N N . PRO A 1 124 ? 12.136 3.144 -3.291 1.00 95.06 124 PRO A N 1
ATOM 974 C CA . PRO A 1 124 ? 13.080 2.915 -4.370 1.00 95.06 124 PRO A CA 1
ATOM 975 C C . PRO A 1 124 ? 12.863 3.863 -5.540 1.00 95.06 124 PRO A C 1
ATOM 977 O O . PRO A 1 124 ? 11.736 4.052 -6.007 1.00 95.06 124 PRO A O 1
ATOM 980 N N . VAL A 1 125 ? 13.955 4.345 -6.129 1.00 95.94 125 VAL A N 1
ATOM 981 C CA . VAL A 1 125 ? 13.912 4.844 -7.501 1.00 95.94 125 VAL A CA 1
ATOM 982 C C . VAL A 1 125 ? 13.628 3.661 -8.414 1.00 95.94 125 VAL A C 1
ATOM 984 O O . VAL A 1 125 ? 14.383 2.690 -8.460 1.00 95.94 125 VAL A O 1
ATOM 987 N N . THR A 1 126 ? 12.517 3.746 -9.138 1.00 95.06 126 THR A N 1
ATOM 988 C CA . THR A 1 126 ? 12.024 2.659 -9.982 1.00 95.06 126 THR A CA 1
ATOM 989 C C . THR A 1 126 ? 11.696 3.194 -11.370 1.00 95.06 126 THR A C 1
ATOM 991 O O . THR A 1 126 ? 11.095 4.261 -11.498 1.00 95.06 126 THR A O 1
ATOM 994 N N . ILE A 1 127 ? 12.095 2.457 -12.408 1.00 95.12 127 ILE A N 1
ATOM 995 C CA . ILE A 1 127 ? 11.797 2.780 -13.807 1.00 95.12 127 ILE A CA 1
ATOM 996 C C . ILE A 1 127 ? 11.007 1.623 -14.403 1.00 95.12 127 ILE A C 1
ATOM 998 O O . ILE A 1 127 ? 11.384 0.453 -14.270 1.00 95.12 127 ILE A O 1
ATOM 1002 N N . TRP A 1 128 ? 9.926 1.971 -15.091 1.00 94.88 128 TRP A N 1
ATOM 1003 C CA . TRP A 1 128 ? 9.110 1.035 -15.845 1.00 94.88 128 TRP A CA 1
ATOM 1004 C C . TRP A 1 128 ? 9.239 1.318 -17.336 1.00 94.88 128 TRP A C 1
ATOM 1006 O O . TRP A 1 128 ? 9.136 2.466 -17.763 1.00 94.88 128 TRP A O 1
ATOM 1016 N N . SER A 1 129 ? 9.445 0.261 -18.115 1.00 92.44 129 SER A N 1
ATOM 1017 C CA . SER A 1 129 ? 9.183 0.265 -19.547 1.00 92.44 129 SER A CA 1
ATOM 1018 C C . SER A 1 129 ? 7.683 0.116 -19.762 1.00 92.44 129 SER A C 1
ATOM 1020 O O . SER A 1 129 ? 7.025 -0.675 -19.077 1.00 92.44 129 SER A O 1
ATOM 1022 N N . ILE A 1 130 ? 7.148 0.891 -20.698 1.00 89.62 130 ILE A N 1
ATOM 1023 C CA . ILE A 1 130 ? 5.736 0.862 -21.053 1.00 89.62 130 ILE A CA 1
ATOM 1024 C C . ILE A 1 130 ? 5.641 0.213 -22.423 1.00 89.62 130 ILE A C 1
ATOM 1026 O O . ILE A 1 130 ? 6.151 0.748 -23.407 1.00 89.62 130 ILE A O 1
ATOM 1030 N N . ASN A 1 131 ? 5.006 -0.951 -22.467 1.00 82.19 131 ASN A N 1
ATOM 1031 C CA . ASN A 1 131 ? 4.614 -1.575 -23.710 1.00 82.19 131 ASN A CA 1
ATOM 1032 C C . ASN A 1 131 ? 3.201 -1.115 -24.037 1.00 82.19 131 ASN A C 1
ATOM 1034 O O . ASN A 1 131 ? 2.220 -1.518 -23.406 1.00 82.19 131 ASN A O 1
ATOM 1038 N N . TYR A 1 132 ? 3.131 -0.213 -24.993 1.00 70.88 132 TYR A N 1
ATOM 1039 C CA . TYR A 1 132 ? 1.881 0.272 -25.510 1.00 70.88 132 TYR A CA 1
ATOM 1040 C C . TYR A 1 132 ? 1.389 -0.729 -26.577 1.00 70.88 132 TYR A C 1
ATOM 1042 O O . TYR A 1 132 ? 2.154 -1.199 -27.422 1.00 70.88 132 TYR A O 1
ATOM 1050 N N . PHE A 1 133 ? 0.124 -1.139 -26.483 1.00 55.44 133 PHE A N 1
ATOM 1051 C CA . PHE A 1 133 ? -0.485 -2.081 -27.422 1.00 55.44 133 PHE A CA 1
ATOM 1052 C C . PHE A 1 133 ? -1.666 -1.397 -28.129 1.00 55.44 133 PHE A C 1
ATOM 1054 O O . PHE A 1 133 ? -2.737 -1.240 -27.540 1.00 55.44 133 PHE A O 1
ATOM 1061 N N . GLY A 1 134 ? -1.472 -0.994 -29.393 1.00 58.34 134 GLY A N 1
ATOM 1062 C CA . GLY A 1 134 ? -2.474 -0.346 -30.255 1.00 58.34 134 GLY A CA 1
ATOM 1063 C C . GLY A 1 134 ? -1.893 0.187 -31.580 1.00 58.34 134 GLY A C 1
ATOM 1064 O O . GLY A 1 134 ? -0.734 -0.067 -31.900 1.00 58.34 134 GLY A O 1
ATOM 1065 N N . ASP A 1 135 ? -2.692 0.931 -32.364 1.00 50.97 135 ASP A N 1
ATOM 1066 C CA . ASP A 1 135 ? -2.307 1.585 -33.639 1.00 50.97 135 ASP A CA 1
ATOM 1067 C C . ASP A 1 135 ? -1.333 2.771 -33.442 1.00 50.97 135 ASP A C 1
ATOM 1069 O O . ASP A 1 135 ? -1.566 3.917 -33.834 1.00 50.97 135 ASP A O 1
ATOM 1073 N N . GLU A 1 136 ? -0.178 2.512 -32.848 1.00 55.06 136 GLU A N 1
ATOM 1074 C CA . GLU A 1 136 ? 0.838 3.521 -32.523 1.00 55.06 136 GLU A CA 1
ATOM 1075 C C . GLU A 1 136 ? 1.698 3.961 -33.706 1.00 55.06 136 GLU A C 1
ATOM 1077 O O . GLU A 1 136 ? 2.635 4.750 -33.580 1.00 55.06 136 GLU A O 1
ATOM 1082 N N . LYS A 1 137 ? 1.248 3.623 -34.915 1.00 47.91 137 LYS A N 1
ATOM 1083 C CA . LYS A 1 137 ? 1.550 4.413 -36.114 1.00 47.91 137 LYS A CA 1
ATOM 1084 C C . LYS A 1 137 ? 0.988 5.843 -36.058 1.00 47.91 137 LYS A C 1
ATOM 1086 O O . LYS A 1 137 ? 1.138 6.586 -37.019 1.00 47.91 137 LYS A O 1
ATOM 1091 N N . LYS A 1 138 ? 0.386 6.267 -34.941 1.00 50.38 138 LYS A N 1
ATOM 1092 C CA . LYS A 1 138 ? 0.157 7.678 -34.605 1.00 50.38 138 LYS A CA 1
ATOM 1093 C C . LYS A 1 138 ? 1.287 8.321 -33.791 1.00 50.38 138 LYS A C 1
ATOM 1095 O O . LYS A 1 138 ? 1.054 9.385 -33.224 1.00 50.38 138 LYS A O 1
ATOM 1100 N N . SER A 1 139 ? 2.504 7.763 -33.798 1.00 52.56 139 SER A N 1
ATOM 1101 C CA . SER A 1 139 ? 3.735 8.496 -33.438 1.00 52.56 139 SER A CA 1
ATOM 1102 C C . SER A 1 139 ? 3.729 9.912 -34.029 1.00 52.56 139 SER A C 1
ATOM 1104 O O . SER A 1 139 ? 3.953 10.881 -33.307 1.00 52.56 139 SER A O 1
ATOM 1106 N N . ASP A 1 140 ? 3.322 10.049 -35.295 1.00 54.06 140 ASP A N 1
ATOM 1107 C CA . ASP A 1 140 ? 3.153 11.333 -35.979 1.00 54.06 140 ASP A 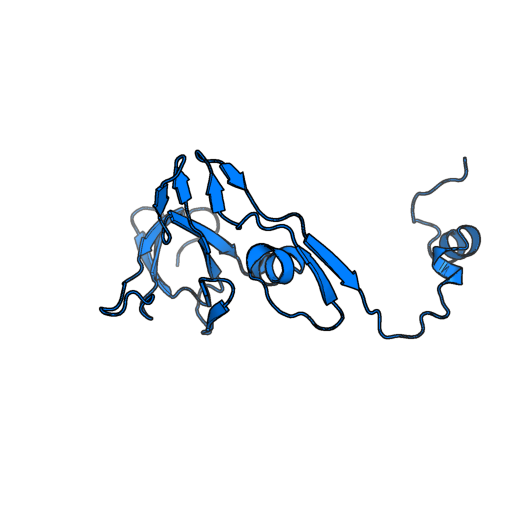CA 1
ATOM 1108 C C . ASP A 1 140 ? 2.281 12.339 -35.220 1.00 54.06 140 ASP A C 1
ATOM 1110 O O . ASP A 1 140 ? 2.519 13.527 -35.326 1.00 54.06 140 ASP A O 1
ATOM 1114 N N . THR A 1 141 ? 1.267 11.921 -34.464 1.00 52.69 141 THR A N 1
ATOM 1115 C CA . THR A 1 141 ? 0.345 12.864 -33.797 1.00 52.69 141 THR A CA 1
ATOM 1116 C C . THR A 1 141 ? 0.975 13.488 -32.552 1.00 52.69 141 THR A C 1
ATOM 1118 O O . THR A 1 141 ? 0.621 14.600 -32.190 1.00 52.69 141 THR A O 1
ATOM 1121 N N . PHE A 1 142 ? 1.921 12.796 -31.909 1.00 53.28 142 PHE A N 1
ATOM 1122 C CA . PHE A 1 142 ? 2.633 13.291 -30.723 1.00 53.28 142 PHE A CA 1
ATOM 1123 C C . PHE A 1 142 ? 4.044 13.805 -31.040 1.00 53.28 142 PHE A C 1
ATOM 1125 O O . PHE A 1 142 ? 4.619 14.543 -30.246 1.00 53.28 142 PHE A O 1
ATOM 1132 N N . THR A 1 143 ? 4.600 13.442 -32.198 1.00 59.12 143 THR A N 1
ATOM 1133 C CA . THR A 1 143 ? 5.875 13.979 -32.710 1.00 59.12 143 THR A CA 1
ATOM 1134 C C . THR A 1 143 ? 5.687 15.140 -33.687 1.00 59.12 143 THR A C 1
ATOM 1136 O O . THR A 1 143 ? 6.616 15.921 -33.875 1.00 59.12 143 THR A O 1
ATOM 1139 N N . ASN A 1 144 ? 4.497 15.306 -34.278 1.00 63.59 144 ASN A N 1
ATOM 1140 C CA . ASN A 1 144 ? 4.149 16.447 -35.121 1.00 63.59 144 ASN A CA 1
ATOM 1141 C C . ASN A 1 144 ? 3.171 17.369 -34.381 1.00 63.59 144 ASN A C 1
ATOM 1143 O O . ASN A 1 144 ? 1.953 17.181 -34.419 1.00 63.59 144 ASN A O 1
ATOM 1147 N N . LEU A 1 145 ? 3.736 18.383 -33.724 1.00 66.81 145 LEU A N 1
ATOM 1148 C CA . LEU A 1 145 ? 3.005 19.393 -32.958 1.00 66.81 145 LEU A CA 1
ATOM 1149 C C . LEU A 1 145 ? 1.879 20.051 -33.776 1.00 66.81 145 LEU A C 1
ATOM 1151 O O . LEU A 1 145 ? 0.798 20.288 -33.249 1.00 66.81 145 LEU A O 1
ATOM 1155 N N . SER A 1 146 ? 2.077 20.255 -35.081 1.00 69.50 146 SER A N 1
ATOM 1156 C CA . SER A 1 146 ? 1.071 20.856 -35.964 1.00 69.50 146 SER A CA 1
ATOM 1157 C C . SER A 1 146 ? -0.174 19.976 -36.128 1.00 69.50 146 SER A C 1
ATOM 1159 O O . SER A 1 146 ? -1.291 20.484 -36.088 1.00 69.50 146 SER A O 1
ATOM 1161 N N . LYS A 1 147 ? -0.009 18.648 -36.241 1.00 66.31 147 LYS A N 1
ATOM 1162 C CA . LYS A 1 147 ? -1.145 17.703 -36.287 1.00 66.31 147 LYS A CA 1
ATOM 1163 C C . LYS A 1 147 ? -1.869 17.611 -34.941 1.00 66.31 147 LYS A C 1
ATOM 1165 O O . LYS A 1 147 ? -3.081 17.411 -34.911 1.00 66.31 147 LYS A O 1
ATOM 1170 N N . TYR A 1 148 ? -1.135 17.742 -33.835 1.00 66.62 148 TYR A N 1
ATOM 1171 C CA . TYR A 1 148 ? -1.715 17.773 -32.492 1.00 66.62 148 TYR A CA 1
ATOM 1172 C C . TYR A 1 148 ? -2.601 19.009 -32.290 1.00 66.62 148 TYR A C 1
ATOM 1174 O O . TYR A 1 148 ? -3.745 18.874 -31.857 1.00 66.62 148 TYR A O 1
ATOM 1182 N N . ILE A 1 149 ? -2.093 20.189 -32.668 1.00 71.69 149 ILE A N 1
ATOM 1183 C CA . ILE A 1 149 ? -2.821 21.466 -32.625 1.00 71.69 149 ILE A CA 1
ATOM 1184 C C . ILE A 1 149 ? -4.118 21.384 -33.444 1.00 71.69 149 ILE A C 1
ATOM 1186 O O . ILE A 1 149 ? -5.167 21.818 -32.976 1.00 71.69 149 ILE A O 1
ATOM 1190 N N . GLU A 1 150 ? -4.070 20.784 -34.637 1.00 72.50 150 GLU A N 1
ATOM 1191 C CA . GLU A 1 150 ? -5.239 20.630 -35.514 1.00 72.50 150 GLU A CA 1
ATOM 1192 C C . GLU A 1 150 ? -6.307 19.688 -34.929 1.00 72.50 150 GLU A C 1
ATOM 1194 O O . GLU A 1 150 ? -7.502 19.959 -35.033 1.00 72.50 150 GLU A O 1
ATOM 1199 N N . MET A 1 151 ? -5.895 18.590 -34.282 1.00 70.25 151 MET A N 1
ATOM 1200 C CA . MET A 1 151 ? -6.825 17.645 -33.651 1.00 70.25 151 MET A CA 1
ATOM 1201 C C . MET A 1 151 ? -7.428 18.156 -32.340 1.00 70.25 151 MET A C 1
ATOM 1203 O O . MET A 1 151 ? -8.532 17.740 -31.983 1.00 70.25 151 MET A O 1
ATOM 1207 N N . TYR A 1 152 ? -6.725 19.030 -31.623 1.00 69.31 152 TYR A N 1
ATOM 1208 C CA . TYR A 1 152 ? -7.140 19.524 -30.313 1.00 69.31 152 TYR A CA 1
ATOM 1209 C C . TYR A 1 152 ? -7.033 21.047 -30.230 1.00 69.31 152 TYR A C 1
ATOM 1211 O O . TYR A 1 152 ? -6.284 21.537 -29.399 1.00 69.31 152 TYR A O 1
ATOM 1219 N N . PRO A 1 153 ? -7.781 21.833 -31.018 1.00 65.00 153 PRO A N 1
ATOM 1220 C CA . PRO A 1 153 ? -7.573 23.282 -31.137 1.00 65.00 153 PRO A CA 1
ATOM 1221 C C . PRO A 1 153 ? -7.635 24.059 -29.806 1.00 65.00 153 PRO A C 1
ATOM 1223 O O . PRO A 1 153 ? -6.966 25.078 -29.668 1.00 65.00 153 PRO A O 1
ATOM 1226 N N . ASP A 1 154 ? -8.323 23.535 -28.786 1.00 72.50 154 ASP A N 1
ATOM 1227 C CA . ASP A 1 154 ? -8.483 24.175 -27.468 1.00 72.50 154 ASP A CA 1
ATOM 1228 C C . ASP A 1 154 ? -7.435 23.753 -26.409 1.00 72.50 154 ASP A C 1
ATOM 1230 O O . ASP A 1 154 ? -7.582 24.034 -25.220 1.00 72.50 154 ASP A O 1
ATOM 1234 N N . HIS A 1 155 ? -6.367 23.057 -26.806 1.00 65.50 155 HIS A N 1
ATOM 1235 C CA . HIS A 1 155 ? -5.322 22.520 -25.917 1.00 65.50 155 HIS A CA 1
ATOM 1236 C C . HIS A 1 155 ? -4.423 23.564 -25.217 1.00 65.50 155 HIS A C 1
ATOM 1238 O O . HIS A 1 155 ? -3.659 23.201 -24.323 1.00 65.50 155 HIS A O 1
ATOM 1244 N N . GLY A 1 156 ? -4.496 24.844 -25.594 1.00 56.28 156 GLY A N 1
ATOM 1245 C CA . GLY A 1 156 ? -3.830 25.945 -24.885 1.00 56.28 156 GLY A CA 1
ATOM 1246 C C . GLY A 1 156 ? -2.309 26.057 -25.066 1.00 56.28 156 GLY A C 1
ATOM 1247 O O . GLY A 1 156 ? -1.689 26.858 -24.366 1.00 56.28 156 GLY A O 1
ATOM 1248 N N . ILE A 1 157 ? -1.703 25.298 -25.986 1.00 60.34 157 ILE A N 1
ATOM 1249 C CA . ILE A 1 157 ? -0.311 25.511 -26.409 1.00 60.34 157 ILE A CA 1
ATOM 1250 C C . ILE A 1 157 ? -0.352 26.475 -27.597 1.00 60.34 157 ILE A C 1
ATOM 1252 O O . ILE A 1 157 ? -0.797 26.115 -28.681 1.00 60.34 157 ILE A O 1
ATOM 1256 N N . TYR A 1 158 ? 0.061 27.719 -27.372 1.00 56.47 158 TYR A N 1
ATOM 1257 C CA . TYR A 1 158 ? 0.205 28.718 -28.428 1.00 56.47 158 TYR A CA 1
ATOM 1258 C C . TYR A 1 158 ? 1.670 28.753 -28.869 1.00 56.47 158 TYR A C 1
ATOM 1260 O O . TYR A 1 158 ? 2.556 28.783 -28.012 1.00 56.47 158 TYR A O 1
ATOM 1268 N N . ASP A 1 159 ? 1.903 28.711 -30.184 1.00 53.09 159 ASP A N 1
ATOM 1269 C CA . ASP A 1 159 ? 3.234 28.765 -30.800 1.00 53.09 159 ASP A CA 1
ATOM 1270 C C . ASP A 1 159 ? 4.062 29.941 -30.236 1.00 53.09 159 ASP A C 1
ATOM 1272 O O . ASP A 1 159 ? 3.572 31.073 -30.167 1.00 53.09 159 ASP A O 1
ATOM 1276 N N . ILE A 1 160 ? 5.305 29.660 -29.823 1.00 43.84 160 ILE A N 1
ATOM 1277 C CA . ILE A 1 160 ? 6.341 30.658 -29.486 1.00 43.84 160 ILE A CA 1
ATOM 1278 C C . ILE A 1 160 ? 7.164 30.936 -30.741 1.00 43.84 160 ILE A C 1
ATOM 1280 O O . ILE A 1 160 ? 7.570 29.943 -31.387 1.00 43.84 160 ILE A O 1
#

Sequence (160 aa):
LINSGNAIINEITLTLLDNGDIGPDVKMNLLSNNFKKEYDIGCIYYNNKKIRDIDTELDYCIKIIPTFYGKNEQTLGGILLQSKKVHTGLFSRLYINGESVNGFEKVYSDSTPLGFYNGRIVGPVTIWSINYFGDEKKSDTFTNLSKYIEMYPDHGIYDI

Radius of gyration: 21.23 Å; chains: 1; bounding box: 46×49×56 Å

pLDDT: mean 82.99, std 13.26, range [43.84, 96.12]

Secondary structure (DSSP, 8-state):
-PPTTS-EEEEEE-PBPTTSPBPS--EEEEEETTEEEEEE-SEEEETTEEEEE---SS--EEEEEEEEETTEEEEEEEEEEE-HHHHTSHHIIIIII----TTEEEEEE-SPPSEEETTEEE---EEEEE---S-GGGHHHHH-HHHHHHH-TTS-----